Protein AF-A0A9P0LHA5-F1 (afdb_monomer)

Foldseek 3Di:
DDDDPDDDPDPPDDPPPPPPPPDPPPDDDPPPPPVPDDPCPVPPDVLLVVLVVQQVVCVVPPPPSVVVLVPDDPVSNVVNVVSCVVNVHDRD

Secondary structure (DSSP, 8-state):
-PPP--PPPP-------------------TT-------TTTT-S-HHHHHHHHHHHHHHHSTTHHHHHHHTS-HHHHHHHHHHHHHTT----

Mean predicted aligned error: 15.55 Å

Structure (mmCIF, N/CA/C/O backbone):
data_AF-A0A9P0LHA5-F1
#
_entry.id   AF-A0A9P0LHA5-F1
#
loop_
_atom_site.group_PDB
_atom_site.id
_atom_site.type_symbol
_atom_site.label_atom_id
_atom_site.label_alt_id
_atom_site.label_comp_id
_atom_site.label_asym_id
_atom_site.label_entity_id
_atom_site.label_seq_id
_atom_site.pdbx_PDB_ins_code
_atom_site.Cartn_x
_atom_site.Cartn_y
_atom_site.Cartn_z
_atom_site.occupancy
_atom_site.B_iso_or_equiv
_atom_site.auth_seq_id
_atom_site.auth_comp_id
_atom_site.auth_asym_id
_atom_site.auth_atom_id
_atom_site.pdbx_PDB_model_num
ATOM 1 N N . MET A 1 1 ? 69.992 12.083 -80.291 1.00 50.00 1 MET A N 1
ATOM 2 C CA . MET A 1 1 ? 69.344 11.430 -79.132 1.00 50.00 1 MET A CA 1
ATOM 3 C C . MET A 1 1 ? 67.953 12.027 -78.983 1.00 50.00 1 MET A C 1
ATOM 5 O O . MET A 1 1 ? 67.830 13.205 -79.306 1.00 50.00 1 MET A O 1
ATOM 9 N N . PRO A 1 2 ? 66.925 11.254 -78.594 1.00 56.81 2 PRO A N 1
ATOM 10 C CA . PRO A 1 2 ? 65.585 11.798 -78.399 1.00 56.81 2 PRO A CA 1
ATOM 11 C C . PRO A 1 2 ? 65.535 12.619 -77.101 1.00 56.81 2 PRO A C 1
ATOM 13 O O . PRO A 1 2 ? 66.317 12.370 -76.184 1.00 56.81 2 PRO A O 1
ATOM 16 N N . VAL A 1 3 ? 64.665 13.627 -77.069 1.00 61.06 3 VAL A N 1
ATOM 17 C CA . VAL A 1 3 ? 64.404 14.471 -75.893 1.00 61.06 3 VAL A CA 1
ATOM 18 C C . VAL A 1 3 ? 63.536 13.708 -74.892 1.00 61.06 3 VAL A C 1
ATOM 20 O O . VAL A 1 3 ? 62.596 13.028 -75.290 1.00 61.06 3 VAL A O 1
ATOM 23 N N . ASP A 1 4 ? 63.901 13.780 -73.613 1.00 63.25 4 ASP A N 1
ATOM 24 C CA . ASP A 1 4 ? 63.200 13.131 -72.502 1.00 63.25 4 ASP A CA 1
ATOM 25 C C . ASP A 1 4 ? 61.887 13.877 -72.195 1.00 63.25 4 ASP A C 1
ATOM 27 O O . ASP A 1 4 ? 61.911 15.065 -71.873 1.00 63.25 4 ASP A O 1
ATOM 31 N N . GLU A 1 5 ? 60.749 13.190 -72.335 1.00 64.00 5 GLU A N 1
ATOM 32 C CA . GLU A 1 5 ? 59.391 13.691 -72.059 1.00 64.00 5 GLU A CA 1
ATOM 33 C C . GLU A 1 5 ? 58.847 13.155 -70.720 1.00 64.00 5 GLU A C 1
ATOM 35 O O . GLU A 1 5 ? 57.667 12.826 -70.592 1.00 64.00 5 GLU A O 1
ATOM 40 N N . SER A 1 6 ? 59.685 13.029 -69.691 1.00 62.97 6 SER A N 1
ATOM 41 C CA . SER A 1 6 ? 59.193 12.691 -68.353 1.00 62.97 6 SER A CA 1
ATOM 42 C C . SER A 1 6 ? 58.488 13.892 -67.703 1.00 62.97 6 SER A C 1
ATOM 44 O O . SER A 1 6 ? 59.119 14.738 -67.069 1.00 62.97 6 SER A O 1
ATOM 46 N N . THR A 1 7 ? 57.159 13.962 -67.809 1.00 62.28 7 THR A N 1
ATOM 47 C CA . THR A 1 7 ? 56.333 14.850 -66.977 1.00 62.28 7 THR A CA 1
ATOM 48 C C . THR A 1 7 ? 56.306 14.322 -65.541 1.00 62.28 7 THR A C 1
ATOM 50 O O . THR A 1 7 ? 55.861 13.196 -65.311 1.00 62.28 7 THR A O 1
ATOM 53 N N . LEU A 1 8 ? 56.782 15.114 -64.577 1.00 63.41 8 LEU A N 1
ATOM 54 C CA . LEU A 1 8 ? 56.672 14.783 -63.152 1.00 63.41 8 LEU A CA 1
ATOM 55 C C . LEU A 1 8 ? 55.184 14.694 -62.757 1.00 63.41 8 LEU A C 1
ATOM 57 O O . LEU A 1 8 ? 54.416 15.573 -63.152 1.00 63.41 8 LEU A O 1
ATOM 61 N N . PRO A 1 9 ? 54.757 13.645 -62.029 1.00 59.44 9 PRO A N 1
ATOM 62 C CA . PRO A 1 9 ? 53.381 13.549 -61.564 1.00 59.44 9 PRO A CA 1
ATOM 63 C C . PRO A 1 9 ? 53.099 14.658 -60.545 1.00 59.44 9 PRO A C 1
ATOM 65 O O . PRO A 1 9 ? 53.962 14.984 -59.733 1.00 59.44 9 PRO A O 1
ATOM 68 N N . ASP A 1 10 ? 51.898 15.230 -60.632 1.00 60.56 10 ASP A N 1
ATOM 69 C CA . ASP A 1 10 ? 51.416 16.331 -59.794 1.00 60.56 10 ASP A CA 1
ATOM 70 C C . ASP A 1 10 ? 51.598 16.005 -58.300 1.00 60.56 10 ASP A C 1
ATOM 72 O O . ASP A 1 10 ? 51.212 14.921 -57.843 1.00 60.56 10 ASP A O 1
ATOM 76 N N . ASP A 1 11 ? 52.188 16.934 -57.544 1.00 61.25 11 ASP A N 1
ATOM 77 C CA . ASP A 1 11 ? 52.385 16.804 -56.100 1.00 61.25 11 ASP A CA 1
ATOM 78 C C . ASP A 1 11 ? 51.013 16.762 -55.405 1.00 61.25 11 ASP A C 1
ATOM 80 O O . ASP A 1 11 ? 50.400 17.788 -55.102 1.00 61.25 11 ASP A O 1
ATOM 84 N N . HIS A 1 12 ? 50.513 15.556 -55.134 1.00 62.03 12 HIS A N 1
ATOM 85 C CA . HIS A 1 12 ? 49.331 15.333 -54.307 1.00 62.03 12 HIS A CA 1
ATOM 86 C C . HIS A 1 12 ? 49.636 15.696 -52.845 1.00 62.03 12 HIS A C 1
ATOM 88 O O . HIS A 1 12 ? 49.927 14.835 -52.012 1.00 62.03 12 HIS A O 1
ATOM 94 N N . PHE A 1 13 ? 49.5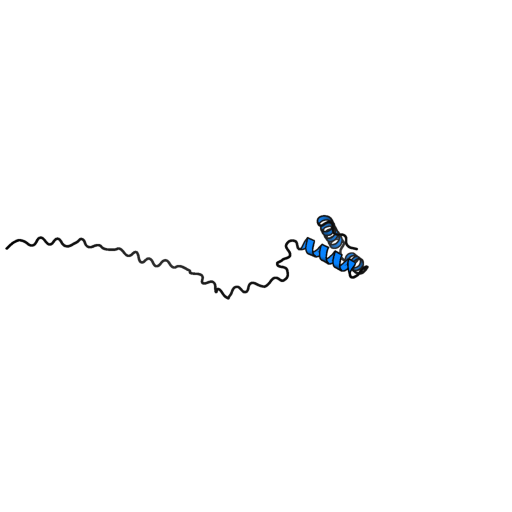50 16.983 -52.514 1.00 62.22 13 PHE A N 1
ATOM 95 C CA . PHE A 1 13 ? 49.517 17.436 -51.128 1.00 62.22 13 PHE A CA 1
ATOM 96 C C . PHE A 1 13 ? 48.197 16.999 -50.486 1.00 62.22 13 PHE A C 1
ATOM 98 O O . PHE A 1 13 ? 47.121 17.485 -50.828 1.00 62.22 13 PHE A O 1
ATOM 105 N N . ILE A 1 14 ? 48.282 16.054 -49.551 1.00 63.59 14 ILE A N 1
ATOM 106 C CA . ILE A 1 14 ? 47.171 15.693 -48.672 1.00 63.59 14 ILE A CA 1
ATOM 107 C C . ILE A 1 14 ? 47.262 16.633 -47.470 1.00 63.59 14 ILE A C 1
ATOM 109 O O . ILE A 1 14 ? 48.125 16.460 -46.610 1.00 63.59 14 ILE A O 1
ATOM 113 N N . GLU A 1 15 ? 46.399 17.646 -47.419 1.00 58.31 15 GLU A N 1
ATOM 114 C CA . GLU A 1 15 ? 46.196 18.443 -46.209 1.00 58.31 15 GLU A CA 1
ATOM 115 C C . GLU A 1 15 ? 45.572 17.535 -45.143 1.00 58.31 15 GLU A C 1
ATOM 117 O O . GLU A 1 15 ? 44.373 17.254 -45.153 1.00 58.31 15 GLU A O 1
ATOM 122 N N . VAL A 1 16 ? 46.406 17.000 -44.250 1.00 63.03 16 VAL A N 1
ATOM 123 C CA . VAL A 1 16 ? 45.923 16.301 -43.059 1.00 63.03 16 VAL A CA 1
ATOM 124 C C . VAL A 1 16 ? 45.449 17.376 -42.090 1.00 63.03 16 VAL A C 1
ATOM 126 O O . VAL A 1 16 ? 46.255 18.055 -41.456 1.00 63.03 16 VAL A O 1
ATOM 129 N N . ASP A 1 17 ? 44.133 17.554 -42.015 1.00 56.78 17 ASP A N 1
ATOM 130 C CA . ASP A 1 17 ? 43.477 18.364 -40.991 1.00 56.78 17 ASP A CA 1
ATOM 131 C C . ASP A 1 17 ? 43.611 17.640 -39.638 1.00 56.78 17 ASP A C 1
ATOM 133 O O . ASP A 1 17 ? 42.707 16.955 -39.162 1.00 56.78 17 ASP A O 1
ATOM 137 N N . ASP A 1 18 ? 44.805 17.721 -39.045 1.00 58.00 18 ASP A N 1
ATOM 138 C CA . ASP A 1 18 ? 45.097 17.254 -37.691 1.00 58.00 18 ASP A CA 1
ATOM 139 C C . ASP A 1 18 ? 44.522 18.264 -36.687 1.00 58.00 18 ASP A C 1
ATOM 141 O O . ASP A 1 18 ? 45.228 18.942 -35.938 1.00 58.00 18 ASP A O 1
ATOM 145 N N . THR A 1 19 ? 43.196 18.386 -36.659 1.00 62.72 19 THR A N 1
ATOM 146 C CA . THR A 1 19 ? 42.496 18.930 -35.499 1.00 62.72 19 THR A CA 1
ATOM 147 C C . THR A 1 19 ? 42.154 17.763 -34.570 1.00 62.72 19 THR A C 1
ATOM 149 O O . THR A 1 19 ? 41.151 17.076 -34.784 1.00 62.72 19 THR A O 1
ATOM 152 N N . PRO A 1 20 ? 42.956 17.490 -33.514 1.00 59.69 20 PRO A N 1
ATOM 153 C CA . PRO A 1 20 ? 42.597 16.486 -32.526 1.00 59.69 20 PRO A CA 1
ATOM 154 C C . PRO A 1 20 ? 41.322 16.957 -31.827 1.00 59.69 20 PRO A C 1
ATOM 156 O O . PRO A 1 20 ? 41.336 17.814 -30.943 1.00 59.69 20 PRO A O 1
ATOM 159 N N . THR A 1 21 ? 40.188 16.410 -32.251 1.00 63.06 21 THR A N 1
ATOM 160 C CA . THR A 1 21 ? 38.916 16.595 -31.566 1.00 63.06 21 THR A CA 1
ATOM 161 C C . THR A 1 21 ? 39.078 15.985 -30.181 1.00 63.06 21 THR A C 1
ATOM 163 O O . THR A 1 21 ? 39.213 14.773 -30.030 1.00 63.06 21 THR A O 1
ATOM 166 N N . PHE A 1 22 ? 39.120 16.832 -29.151 1.00 60.97 22 PHE A N 1
ATOM 167 C CA . PHE A 1 22 ? 39.159 16.397 -27.760 1.00 60.97 22 PHE A CA 1
ATOM 168 C C . PHE A 1 22 ? 37.869 15.625 -27.452 1.00 60.97 22 PHE A C 1
ATOM 170 O O . PHE A 1 22 ? 36.841 16.204 -27.102 1.00 60.97 22 PHE A O 1
ATOM 177 N N . GLN A 1 23 ? 37.894 14.307 -27.640 1.00 65.56 23 GLN A N 1
ATOM 178 C CA . GLN A 1 23 ? 36.791 13.436 -27.271 1.00 65.56 23 GLN A CA 1
ATOM 179 C C . GLN A 1 23 ? 36.878 13.169 -25.770 1.00 65.56 23 GLN A C 1
ATOM 181 O O . GLN A 1 23 ? 37.734 12.422 -25.299 1.00 65.56 23 GLN A O 1
ATOM 186 N N . THR A 1 24 ? 35.969 13.762 -25.000 1.00 61.84 24 THR A N 1
ATOM 187 C CA . THR A 1 24 ? 35.743 13.403 -23.597 1.00 61.84 24 THR A CA 1
ATOM 188 C C . THR A 1 24 ? 35.060 12.035 -23.524 1.00 61.84 24 THR A C 1
ATOM 190 O O . THR A 1 24 ? 33.868 11.912 -23.243 1.00 61.84 24 THR A O 1
ATOM 193 N N . ALA A 1 25 ? 35.813 10.968 -23.800 1.00 66.56 25 ALA A N 1
ATOM 194 C CA . ALA A 1 25 ? 35.337 9.605 -23.625 1.00 66.56 25 ALA A CA 1
ATOM 195 C C . ALA A 1 25 ? 35.118 9.343 -22.126 1.00 66.56 25 ALA A C 1
ATOM 197 O O . ALA A 1 25 ? 36.047 9.071 -21.367 1.00 66.56 25 ALA A O 1
ATOM 198 N N . SER A 1 26 ? 33.869 9.457 -21.677 1.00 63.66 26 SER A N 1
ATOM 199 C CA . SER A 1 26 ? 33.485 9.073 -20.321 1.00 63.66 26 SER A CA 1
ATOM 200 C C . SER A 1 26 ? 33.518 7.548 -20.215 1.00 63.66 26 SER A C 1
ATOM 202 O O . SER A 1 26 ? 32.575 6.868 -20.618 1.00 63.66 26 SER 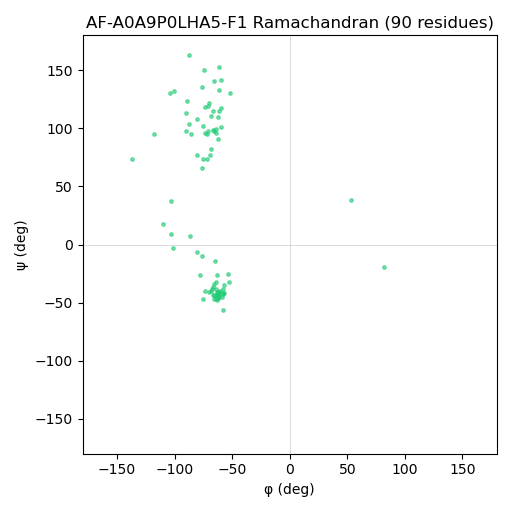A O 1
ATOM 204 N N . ALA A 1 27 ? 34.611 7.000 -19.684 1.00 69.44 27 ALA A N 1
ATOM 205 C CA . ALA A 1 27 ? 34.732 5.576 -19.402 1.00 69.44 27 ALA A CA 1
ATOM 206 C C . ALA A 1 27 ? 33.854 5.218 -18.192 1.00 69.44 27 ALA A C 1
ATOM 208 O O . ALA A 1 27 ? 34.252 5.371 -17.037 1.00 69.44 27 ALA A O 1
ATOM 209 N N . LYS A 1 28 ? 32.625 4.755 -18.441 1.00 66.12 28 LYS A N 1
ATOM 210 C CA . LYS A 1 28 ? 31.823 4.112 -17.395 1.00 66.12 28 LYS A CA 1
ATOM 211 C C . LYS A 1 28 ? 32.464 2.762 -17.077 1.00 66.12 28 LYS A C 1
ATOM 213 O O . LYS A 1 28 ? 32.622 1.924 -17.958 1.00 66.12 28 LYS A O 1
ATOM 218 N N . LEU A 1 29 ? 32.843 2.550 -15.819 1.00 73.50 29 LEU A N 1
ATOM 219 C CA . LEU A 1 29 ? 33.358 1.264 -15.357 1.00 73.50 29 LEU A CA 1
ATOM 220 C C . LEU A 1 29 ? 32.228 0.226 -15.414 1.00 73.50 29 LEU A C 1
ATOM 222 O O . LEU A 1 29 ? 31.271 0.325 -14.648 1.00 73.50 29 LEU A O 1
ATOM 226 N N . ASN A 1 30 ? 32.357 -0.791 -16.274 1.00 63.16 30 ASN A N 1
ATOM 227 C CA . ASN A 1 30 ? 31.360 -1.864 -16.427 1.00 63.16 30 ASN A CA 1
ATOM 228 C C . ASN A 1 30 ? 30.992 -2.569 -15.105 1.00 63.16 30 ASN A C 1
ATOM 230 O O . ASN A 1 30 ? 29.8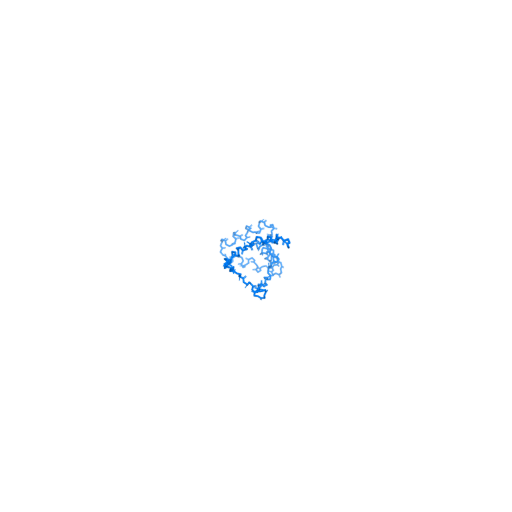91 -3.092 -14.981 1.00 63.16 30 ASN A O 1
ATOM 234 N N . PHE A 1 31 ? 31.886 -2.556 -14.111 1.00 59.62 31 PHE A N 1
ATOM 235 C CA . PHE A 1 31 ? 31.694 -3.197 -12.803 1.00 59.62 31 PHE A CA 1
ATOM 236 C C . PHE A 1 31 ? 31.312 -2.229 -11.672 1.00 59.62 31 PHE A C 1
ATOM 238 O O . PHE A 1 31 ? 31.059 -2.671 -10.557 1.00 59.62 31 PHE A O 1
ATOM 245 N N . ALA A 1 32 ? 31.238 -0.919 -11.935 1.00 62.34 32 ALA A N 1
ATOM 246 C CA . ALA A 1 32 ? 30.749 0.062 -10.959 1.00 62.34 32 ALA A CA 1
ATOM 247 C C . ALA A 1 32 ? 29.221 0.227 -11.003 1.00 62.34 32 ALA A C 1
ATOM 249 O O . ALA A 1 32 ? 28.667 1.101 -10.336 1.00 62.34 32 ALA A O 1
ATOM 250 N N . ASN A 1 33 ? 28.528 -0.609 -11.778 1.00 61.00 33 ASN A N 1
ATOM 251 C CA . ASN A 1 33 ? 27.079 -0.700 -11.735 1.00 61.00 33 ASN A CA 1
ATOM 252 C C . ASN A 1 33 ? 26.702 -1.575 -10.535 1.00 61.00 33 ASN A C 1
ATOM 254 O O . ASN A 1 33 ? 26.408 -2.759 -10.658 1.00 61.00 33 ASN A O 1
ATOM 258 N N . SER A 1 34 ? 26.787 -0.996 -9.337 1.00 65.31 34 SER A N 1
ATOM 259 C CA . SER A 1 34 ? 26.199 -1.602 -8.147 1.00 65.31 34 SER A CA 1
ATOM 260 C C . SER A 1 34 ? 24.693 -1.379 -8.234 1.00 65.31 34 SER A C 1
ATOM 262 O O . SER A 1 34 ? 24.135 -0.481 -7.600 1.00 65.31 34 SER A O 1
ATOM 264 N N . THR A 1 35 ? 24.047 -2.125 -9.134 1.00 70.44 35 THR A N 1
ATOM 265 C CA . THR A 1 35 ? 22.595 -2.175 -9.251 1.00 70.44 35 THR A CA 1
ATOM 266 C C . THR A 1 35 ? 22.100 -2.676 -7.905 1.00 70.44 35 THR A C 1
ATOM 268 O O . THR A 1 35 ? 22.246 -3.853 -7.573 1.00 70.44 35 THR A O 1
ATOM 271 N N . LYS A 1 36 ? 21.624 -1.755 -7.066 1.00 77.44 36 LYS A N 1
ATOM 272 C CA . LYS A 1 36 ? 21.092 -2.107 -5.755 1.00 77.44 36 LYS A CA 1
ATOM 273 C C . LYS A 1 36 ? 19.923 -3.050 -5.997 1.00 77.44 36 LYS A C 1
ATOM 275 O O . LYS A 1 36 ? 18.966 -2.665 -6.659 1.00 77.44 36 LYS A O 1
ATOM 280 N N . ASN A 1 37 ? 20.047 -4.280 -5.509 1.00 84.81 37 ASN A N 1
ATOM 281 C CA . ASN A 1 37 ? 18.969 -5.251 -5.572 1.00 84.81 37 ASN A CA 1
ATOM 282 C C . ASN A 1 37 ? 17.784 -4.691 -4.774 1.00 84.81 37 ASN A C 1
ATOM 284 O O . ASN A 1 37 ? 17.914 -4.462 -3.570 1.00 84.81 37 ASN A O 1
ATOM 288 N N . ASP A 1 38 ? 16.676 -4.410 -5.458 1.00 87.25 38 ASP A N 1
ATOM 289 C CA . ASP A 1 38 ? 15.438 -3.993 -4.813 1.00 87.25 38 ASP A CA 1
ATOM 290 C C . ASP A 1 38 ? 14.608 -5.248 -4.500 1.00 87.25 38 ASP A C 1
ATOM 292 O O . ASP A 1 38 ? 14.135 -5.915 -5.423 1.00 87.25 38 ASP A O 1
ATOM 296 N N . PRO A 1 39 ? 14.400 -5.600 -3.219 1.00 88.00 39 PRO A N 1
AT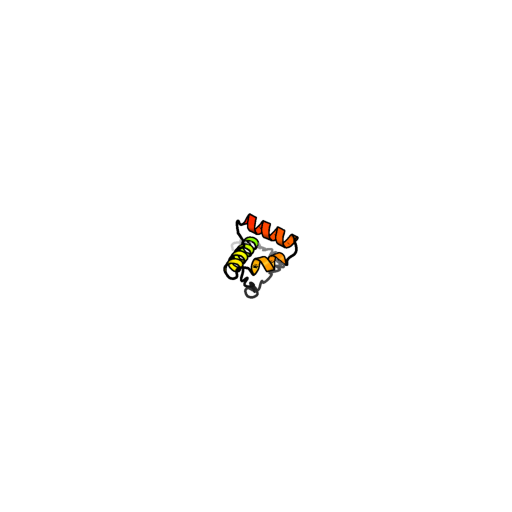OM 297 C CA . PRO A 1 39 ? 13.591 -6.761 -2.860 1.00 88.00 39 PRO A CA 1
ATOM 298 C C . PRO A 1 39 ? 12.114 -6.614 -3.261 1.00 88.00 39 PRO A C 1
ATOM 300 O O . PRO A 1 39 ? 11.376 -7.598 -3.236 1.00 88.00 39 PRO A O 1
ATOM 303 N N . LEU A 1 40 ? 11.667 -5.401 -3.603 1.00 89.44 40 LEU A N 1
ATOM 304 C CA . LEU A 1 40 ? 10.302 -5.087 -4.013 1.00 89.44 40 LEU A CA 1
ATOM 305 C C . LEU A 1 40 ? 10.197 -4.734 -5.502 1.00 89.44 40 LEU A C 1
ATOM 307 O O . LEU A 1 40 ? 9.172 -4.197 -5.910 1.00 89.44 40 LEU A O 1
ATOM 311 N N . GLU A 1 41 ? 11.189 -5.081 -6.330 1.00 88.69 41 GLU A N 1
ATOM 312 C CA . GLU A 1 41 ? 11.189 -4.792 -7.776 1.00 88.69 41 GLU A CA 1
ATOM 313 C C . GLU A 1 41 ? 9.911 -5.285 -8.489 1.00 88.69 41 GLU A C 1
ATOM 315 O O . GLU A 1 41 ? 9.408 -4.647 -9.411 1.00 88.69 41 GLU A O 1
ATOM 320 N N . ALA A 1 42 ? 9.326 -6.393 -8.020 1.00 89.50 42 ALA A N 1
ATOM 321 C CA . ALA A 1 42 ? 8.086 -6.951 -8.563 1.00 89.50 42 ALA A CA 1
ATOM 322 C C . ALA A 1 42 ? 6.804 -6.189 -8.154 1.00 89.50 42 ALA A C 1
ATOM 324 O O . ALA A 1 42 ? 5.721 -6.479 -8.670 1.00 89.50 42 ALA A O 1
ATOM 325 N N . VAL A 1 43 ? 6.882 -5.245 -7.212 1.00 93.38 43 VAL A N 1
ATOM 326 C CA . VAL A 1 43 ? 5.725 -4.495 -6.708 1.00 93.38 43 VAL A CA 1
ATOM 327 C C . VAL A 1 43 ? 5.459 -3.288 -7.606 1.00 93.38 43 VAL A C 1
ATOM 329 O O . VAL A 1 43 ? 6.010 -2.209 -7.412 1.00 93.38 43 VAL A O 1
ATOM 332 N N . SER A 1 44 ? 4.554 -3.454 -8.570 1.00 90.81 44 SER A N 1
ATOM 333 C CA . SER A 1 44 ? 4.147 -2.372 -9.478 1.00 90.81 44 SER A CA 1
ATOM 334 C C . SER A 1 44 ? 3.240 -1.329 -8.811 1.00 90.81 44 SER A C 1
ATOM 336 O O . SER A 1 44 ? 3.401 -0.131 -9.030 1.00 90.81 44 SER A O 1
ATOM 338 N N . GLU A 1 45 ? 2.297 -1.767 -7.968 1.00 94.94 45 GLU A N 1
ATOM 339 C CA . GL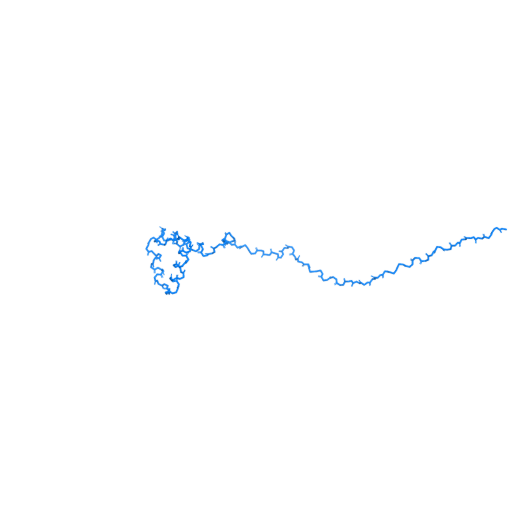U A 1 45 ? 1.353 -0.895 -7.258 1.00 94.94 45 GLU A CA 1
ATOM 340 C C . GLU A 1 45 ? 1.526 -1.009 -5.733 1.00 94.94 45 GLU A C 1
ATOM 342 O O . GLU A 1 45 ? 0.909 -1.868 -5.089 1.00 94.94 45 GLU A O 1
ATOM 347 N N . PRO A 1 46 ? 2.309 -0.112 -5.100 1.00 93.88 46 PRO A N 1
ATOM 348 C CA . PRO A 1 46 ? 2.630 -0.215 -3.675 1.00 93.88 46 PRO A CA 1
ATOM 349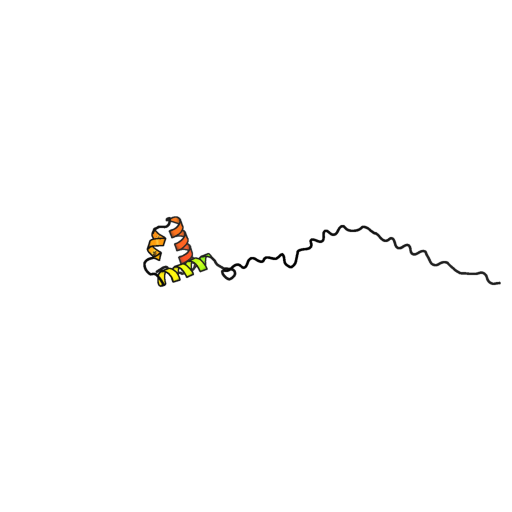 C C . PRO A 1 46 ? 1.395 -0.079 -2.779 1.00 93.88 46 PRO A C 1
ATOM 351 O O . PRO A 1 46 ? 1.306 -0.715 -1.731 1.00 93.88 46 PRO A O 1
ATOM 354 N N . ARG A 1 47 ? 0.397 0.709 -3.201 1.00 95.31 47 ARG A N 1
ATOM 355 C CA . ARG A 1 47 ? -0.858 0.866 -2.449 1.00 95.31 47 ARG A CA 1
ATOM 356 C C . ARG A 1 47 ? -1.690 -0.413 -2.464 1.00 95.31 47 ARG A C 1
ATOM 358 O O . ARG A 1 47 ? -2.258 -0.757 -1.434 1.00 95.31 47 ARG A O 1
ATOM 365 N N . GLN A 1 48 ? -1.744 -1.106 -3.604 1.00 95.31 48 GLN A N 1
ATOM 366 C CA . GLN A 1 48 ? -2.428 -2.393 -3.718 1.00 95.31 48 GLN A CA 1
ATOM 367 C C . GLN A 1 48 ? -1.720 -3.441 -2.861 1.00 95.31 48 GLN A C 1
ATOM 369 O O . GLN A 1 48 ? -2.361 -4.131 -2.071 1.00 95.31 48 GLN A O 1
ATOM 374 N N . PHE A 1 49 ? -0.390 -3.508 -2.965 1.00 95.69 49 PHE A N 1
ATOM 375 C CA . PHE A 1 49 ? 0.427 -4.417 -2.169 1.00 95.69 49 PHE A CA 1
ATOM 376 C C . PHE A 1 49 ? 0.227 -4.192 -0.666 1.00 95.69 49 PHE A C 1
ATOM 378 O O . PHE A 1 49 ? 0.051 -5.155 0.080 1.00 95.69 49 PHE A O 1
ATOM 385 N N . LEU A 1 50 ? 0.164 -2.934 -0.220 1.00 95.38 50 LEU A N 1
ATOM 386 C CA . LEU A 1 50 ? -0.120 -2.590 1.171 1.00 95.38 50 LEU A CA 1
ATOM 387 C C . LEU A 1 50 ? -1.469 -3.151 1.638 1.00 95.38 50 LEU A C 1
ATOM 389 O O . LEU A 1 50 ? -1.511 -3.898 2.614 1.00 95.38 50 LEU A O 1
ATOM 393 N N . VAL A 1 51 ? -2.572 -2.820 0.955 1.00 95.94 51 VAL A N 1
ATOM 394 C CA . VAL A 1 51 ? -3.910 -3.251 1.401 1.00 95.94 51 VAL A CA 1
ATOM 395 C C . VAL A 1 51 ? -4.080 -4.769 1.335 1.00 95.94 51 VAL A C 1
ATOM 397 O O . VAL A 1 51 ? -4.710 -5.350 2.218 1.00 95.94 51 VAL A O 1
ATOM 400 N N . GLN A 1 52 ? -3.453 -5.429 0.356 1.00 94.69 52 GLN A N 1
ATOM 401 C CA . GLN A 1 52 ? -3.462 -6.885 0.235 1.00 94.69 52 GLN A CA 1
ATOM 402 C C . GLN A 1 52 ? -2.770 -7.550 1.432 1.00 94.69 52 GLN A C 1
ATOM 404 O O . GLN A 1 52 ? -3.329 -8.461 2.042 1.00 94.69 52 GLN A O 1
ATOM 409 N N . ASN A 1 53 ? -1.582 -7.066 1.806 1.00 94.56 53 ASN A N 1
ATOM 410 C CA . ASN A 1 53 ? -0.845 -7.587 2.958 1.00 94.56 53 ASN A CA 1
ATOM 411 C C . ASN A 1 53 ? -1.562 -7.295 4.278 1.00 94.56 53 ASN A C 1
ATOM 413 O O . ASN A 1 53 ? -1.582 -8.152 5.158 1.00 94.56 53 ASN A O 1
ATOM 417 N N . LEU A 1 54 ? -2.205 -6.132 4.411 1.00 94.56 54 LEU A N 1
ATOM 418 C CA . LEU A 1 54 ? -3.026 -5.828 5.583 1.00 94.56 54 LEU A CA 1
ATOM 419 C C . LEU A 1 54 ? -4.225 -6.777 5.696 1.00 94.56 54 LEU A C 1
ATOM 421 O O . LEU A 1 54 ? -4.498 -7.266 6.786 1.00 94.56 54 LEU A O 1
ATOM 425 N N . SER A 1 55 ? -4.899 -7.113 4.594 1.00 93.69 55 SER A N 1
ATOM 426 C CA . SER A 1 55 ? -5.984 -8.107 4.614 1.00 93.69 55 SER A CA 1
ATOM 427 C C . SER A 1 55 ? -5.480 -9.493 5.035 1.00 93.69 55 SER A C 1
ATOM 429 O O . SER A 1 55 ? -6.092 -10.151 5.878 1.00 93.69 55 SER A O 1
ATOM 431 N N . THR A 1 56 ? -4.318 -9.918 4.529 1.00 94.12 56 THR A N 1
ATOM 432 C CA . THR A 1 56 ? -3.660 -11.165 4.958 1.00 94.12 56 THR A CA 1
ATOM 433 C C . THR A 1 56 ? -3.292 -11.134 6.446 1.00 94.12 56 THR A C 1
ATOM 435 O O . THR A 1 56 ? -3.497 -12.119 7.161 1.00 94.12 56 THR A O 1
ATOM 438 N N . LEU A 1 57 ? -2.801 -9.997 6.946 1.00 92.88 57 LEU A N 1
ATOM 439 C CA . LEU A 1 57 ? -2.488 -9.815 8.361 1.00 92.88 57 LEU A CA 1
ATOM 440 C C . LEU A 1 57 ? -3.749 -9.907 9.233 1.00 92.88 57 LEU A C 1
ATOM 442 O O . LEU A 1 57 ? -3.734 -10.640 10.216 1.00 92.88 57 LEU A O 1
ATOM 446 N N . GLY A 1 58 ? -4.842 -9.241 8.850 1.00 92.62 58 GLY A N 1
ATOM 447 C CA . GLY A 1 58 ? -6.124 -9.314 9.564 1.00 92.62 58 GLY A CA 1
ATOM 448 C C . GLY A 1 58 ? -6.656 -10.746 9.661 1.00 92.62 58 GLY A C 1
ATOM 449 O O . GLY A 1 58 ? -7.045 -11.199 10.734 1.00 92.62 58 GLY A O 1
ATOM 450 N N . ARG A 1 59 ? -6.541 -11.521 8.573 1.00 91.44 59 ARG A N 1
ATOM 451 C CA . ARG A 1 59 ? -6.930 -12.943 8.552 1.00 91.44 59 ARG A CA 1
ATOM 452 C C . ARG A 1 59 ? -6.041 -13.837 9.414 1.00 91.44 59 ARG A C 1
ATOM 454 O O . ARG A 1 59 ? -6.544 -14.775 10.022 1.00 91.44 59 ARG A O 1
ATOM 461 N N . SER A 1 60 ? -4.732 -13.586 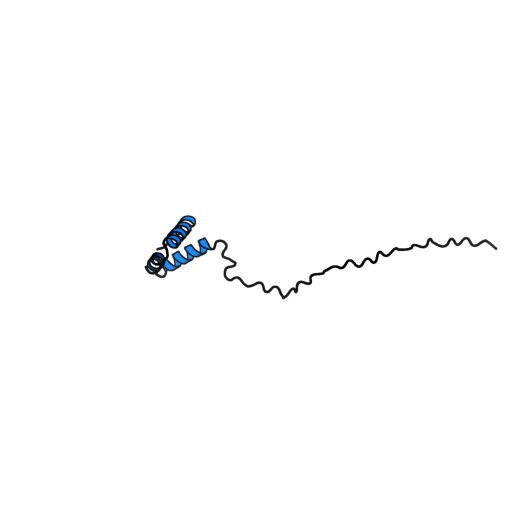9.444 1.00 93.19 60 SER A N 1
ATOM 462 C CA . SER A 1 60 ? -3.796 -14.394 10.244 1.00 93.19 60 SER A CA 1
ATOM 463 C C . SER A 1 60 ? -3.827 -14.047 11.735 1.00 93.19 60 SER A C 1
ATOM 465 O O . SER A 1 60 ? -3.513 -14.898 12.564 1.00 93.19 60 SER A O 1
ATOM 467 N N . GLN A 1 61 ? -4.203 -12.813 12.086 1.00 90.12 61 GLN A N 1
ATOM 468 C CA . GLN A 1 61 ? -4.270 -12.313 13.461 1.00 90.12 61 GLN A CA 1
ATOM 469 C C . GLN A 1 61 ? -5.555 -11.490 13.680 1.00 90.12 61 GLN A C 1
ATOM 471 O O . GLN A 1 61 ? -5.491 -10.256 13.783 1.00 90.12 61 GLN A O 1
ATOM 476 N N . PRO A 1 62 ? -6.724 -12.153 13.765 1.00 87.56 62 PRO A N 1
ATOM 477 C CA . PRO A 1 62 ? -8.006 -11.470 13.905 1.00 87.56 62 PRO A CA 1
ATOM 478 C C . PRO A 1 62 ? -8.058 -10.614 15.178 1.00 87.56 62 PRO A C 1
ATOM 480 O O . PRO A 1 62 ? -7.522 -10.979 16.224 1.00 87.56 62 PRO A O 1
ATOM 483 N N . GLY A 1 63 ? -8.684 -9.438 15.083 1.00 86.44 63 GLY A N 1
ATOM 484 C CA . GLY A 1 63 ? -8.858 -8.491 16.196 1.00 86.44 63 GLY A CA 1
ATOM 485 C C . GLY A 1 63 ? -7.656 -7.580 16.490 1.00 86.44 63 GLY A C 1
ATOM 486 O O . GLY A 1 63 ? -7.825 -6.497 17.059 1.00 86.44 63 GLY A O 1
ATOM 487 N N . ARG A 1 64 ? -6.445 -7.937 16.040 1.00 89.75 64 ARG A N 1
ATOM 488 C CA . ARG A 1 64 ? -5.255 -7.090 16.227 1.00 89.75 64 ARG A CA 1
ATOM 489 C C . ARG A 1 64 ? -5.252 -5.890 15.285 1.00 89.75 64 ARG A C 1
ATOM 491 O O . ARG A 1 64 ? -5.004 -4.764 15.714 1.00 89.75 64 ARG A O 1
ATOM 498 N N . LEU A 1 65 ? -5.526 -6.130 14.004 1.00 91.50 65 LEU A N 1
ATOM 499 C CA . LEU A 1 65 ? -5.454 -5.104 12.966 1.00 91.50 65 LEU A CA 1
ATOM 500 C C . LEU A 1 65 ? -6.457 -3.950 13.178 1.00 91.50 65 LEU A C 1
ATOM 502 O O . LEU A 1 65 ? -6.016 -2.801 13.118 1.00 91.50 65 LEU A O 1
ATOM 506 N N . PRO A 1 66 ? -7.745 -4.192 13.504 1.00 90.94 66 PRO A N 1
ATOM 507 C CA . PRO A 1 66 ? -8.693 -3.109 13.780 1.00 90.94 66 PRO A CA 1
ATOM 508 C C . PRO A 1 66 ? -8.231 -2.184 14.913 1.00 90.94 66 PRO A C 1
ATOM 510 O O . PRO A 1 66 ? -8.297 -0.965 14.776 1.00 90.94 66 PRO A O 1
ATOM 513 N N . THR A 1 67 ? -7.677 -2.759 15.985 1.00 91.62 67 THR A N 1
ATOM 514 C CA . THR A 1 67 ? -7.145 -2.011 17.136 1.00 91.62 67 THR A CA 1
ATOM 515 C C . THR A 1 67 ? -5.949 -1.135 16.750 1.00 91.62 67 THR A C 1
ATOM 517 O O . THR A 1 67 ? -5.791 -0.018 17.240 1.00 91.62 67 THR A O 1
ATOM 520 N N . LEU A 1 68 ? -5.075 -1.612 15.861 1.00 92.44 68 LEU A N 1
ATOM 521 C CA . LEU A 1 68 ? -3.946 -0.814 15.374 1.00 92.44 68 LEU A CA 1
ATOM 522 C C . LEU A 1 68 ? -4.417 0.333 14.476 1.00 92.44 68 LEU A C 1
ATOM 524 O O . LEU A 1 68 ? -3.931 1.453 14.616 1.00 92.44 68 LEU A O 1
ATOM 528 N N . ILE A 1 69 ? -5.392 0.076 13.601 1.00 93.00 69 ILE A N 1
ATOM 529 C CA . ILE A 1 69 ? -5.969 1.099 12.723 1.00 93.00 69 ILE A CA 1
ATOM 530 C C . ILE A 1 69 ? -6.659 2.185 13.553 1.00 93.00 69 ILE A C 1
ATOM 532 O O . ILE A 1 69 ? -6.425 3.366 13.306 1.00 93.00 69 ILE A O 1
ATOM 536 N N . SER A 1 70 ? -7.435 1.823 14.578 1.00 91.88 70 SER A N 1
ATOM 537 C CA . SER A 1 70 ? -8.124 2.803 15.428 1.00 91.88 70 SER A CA 1
ATOM 538 C C . SER A 1 70 ? -7.173 3.714 16.209 1.00 91.88 70 SER A C 1
ATOM 540 O O . SER A 1 70 ? -7.541 4.837 16.532 1.00 91.88 70 SER A O 1
ATOM 542 N N . ASN A 1 71 ? -5.949 3.254 16.490 1.00 95.12 71 ASN A N 1
ATOM 543 C CA . ASN A 1 71 ? -4.914 4.047 17.160 1.00 95.12 71 ASN A CA 1
ATOM 544 C C . ASN A 1 71 ? -4.169 5.016 16.220 1.00 95.12 71 ASN A C 1
ATOM 546 O O . ASN A 1 71 ? -3.361 5.818 16.684 1.00 95.12 71 ASN A O 1
ATOM 550 N N . THR A 1 72 ? -4.411 4.959 14.906 1.00 94.31 72 THR A N 1
ATOM 551 C CA . THR A 1 72 ? -3.838 5.920 13.947 1.00 94.31 72 THR A CA 1
ATOM 552 C C . THR A 1 72 ? -4.704 7.170 13.795 1.00 94.31 72 THR A C 1
ATOM 554 O O . THR A 1 72 ? -5.875 7.177 14.169 1.00 94.31 72 THR A O 1
ATOM 55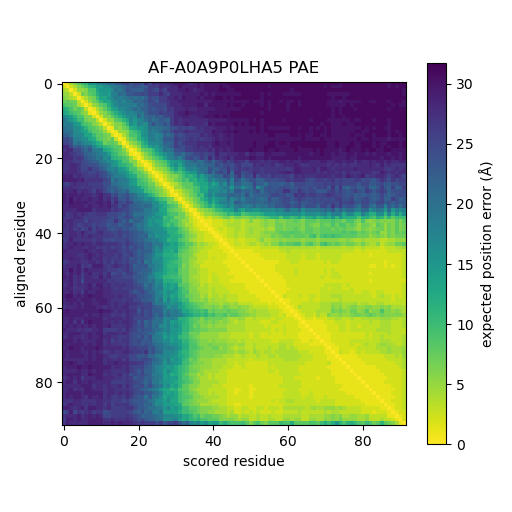7 N N . SER A 1 73 ? -4.140 8.244 13.231 1.00 96.75 73 SER A N 1
ATOM 558 C CA . SER A 1 73 ? -4.875 9.491 12.995 1.00 96.75 73 SER A CA 1
ATOM 559 C C . SER A 1 73 ? -6.063 9.296 12.044 1.00 96.75 73 SER A C 1
ATOM 561 O O . SER A 1 73 ? -6.045 8.437 11.159 1.00 96.75 73 SER A O 1
ATOM 563 N N . ALA A 1 74 ? -7.087 10.142 12.188 1.00 94.94 74 ALA A N 1
ATOM 564 C CA . ALA A 1 74 ? -8.290 10.092 11.354 1.00 94.94 74 ALA A CA 1
ATOM 565 C C . ALA A 1 74 ? -7.981 10.211 9.848 1.00 94.94 74 ALA A C 1
ATOM 567 O O . ALA A 1 74 ? -8.611 9.545 9.026 1.00 94.94 74 ALA A O 1
ATOM 568 N N . ASP A 1 75 ? -6.969 11.001 9.477 1.00 96.62 75 ASP A N 1
ATOM 569 C CA . ASP A 1 75 ? -6.525 11.111 8.086 1.00 96.62 75 ASP A CA 1
ATOM 570 C C . ASP A 1 75 ? -5.926 9.811 7.553 1.00 96.62 75 ASP A C 1
ATOM 572 O O . ASP A 1 75 ? -6.261 9.396 6.442 1.00 96.62 75 ASP A O 1
ATOM 576 N N . CYS A 1 76 ? -5.093 9.130 8.345 1.00 94.50 76 CYS A N 1
ATOM 577 C CA . CYS A 1 76 ? -4.538 7.833 7.965 1.00 94.50 76 CYS A CA 1
ATOM 578 C C . CYS A 1 76 ? -5.647 6.798 7.759 1.00 94.50 76 CYS A C 1
ATOM 580 O O . CYS A 1 76 ? -5.629 6.072 6.766 1.00 94.50 76 CYS A O 1
ATOM 582 N N . GLN A 1 77 ? -6.641 6.770 8.649 1.00 95.00 77 GLN A N 1
ATOM 583 C CA . GLN A 1 77 ? -7.793 5.874 8.527 1.00 95.00 77 GLN A CA 1
ATOM 584 C C . GLN A 1 77 ? -8.586 6.152 7.243 1.00 95.00 77 GLN A C 1
ATOM 586 O O . GLN A 1 77 ? -8.905 5.224 6.500 1.00 95.00 77 GLN A O 1
ATOM 591 N N . ARG A 1 78 ? -8.845 7.428 6.930 1.00 95.88 78 ARG A N 1
ATOM 592 C CA . ARG A 1 78 ? -9.545 7.840 5.705 1.00 95.88 78 ARG A CA 1
ATOM 593 C C . ARG A 1 78 ? -8.776 7.449 4.443 1.00 95.88 78 ARG A C 1
ATOM 595 O O . ARG A 1 78 ? -9.366 6.904 3.513 1.00 95.88 78 ARG A O 1
ATOM 602 N N . ILE A 1 79 ? -7.468 7.702 4.401 1.00 96.12 79 ILE A N 1
ATOM 603 C CA . ILE A 1 79 ? -6.612 7.338 3.260 1.00 96.12 79 ILE A CA 1
ATOM 604 C C . ILE A 1 79 ? -6.575 5.816 3.085 1.00 96.12 79 ILE A C 1
ATOM 606 O O . ILE A 1 79 ? -6.715 5.311 1.970 1.00 96.12 79 ILE A O 1
ATOM 610 N N . LEU A 1 80 ? -6.448 5.071 4.184 1.00 95.12 80 LEU A N 1
ATOM 611 C CA . LEU A 1 80 ? -6.449 3.613 4.152 1.00 95.12 80 LEU A CA 1
ATOM 612 C C . LEU A 1 80 ? -7.777 3.063 3.616 1.00 95.12 80 LEU A C 1
ATOM 614 O O . LEU A 1 80 ? -7.766 2.180 2.759 1.00 95.12 80 LEU A O 1
ATOM 618 N N . GLN A 1 81 ? -8.910 3.616 4.056 1.00 94.31 81 GLN A N 1
ATOM 619 C CA . GLN A 1 81 ? -10.232 3.263 3.531 1.00 94.31 81 GLN A CA 1
ATOM 620 C C . GLN A 1 81 ? -10.353 3.558 2.031 1.00 94.31 81 GLN A C 1
ATOM 622 O O . GLN A 1 81 ? -10.885 2.732 1.294 1.00 94.31 81 GLN A O 1
ATOM 627 N N . GLN A 1 82 ? -9.811 4.683 1.552 1.00 96.44 82 GLN A N 1
ATOM 628 C CA . GLN A 1 82 ? -9.783 5.000 0.119 1.00 96.44 82 GLN A CA 1
ATOM 629 C C . GLN A 1 82 ? -8.978 3.973 -0.683 1.00 96.44 82 GLN A C 1
ATOM 631 O O . GLN A 1 82 ? -9.408 3.567 -1.762 1.00 96.44 82 GLN A O 1
ATOM 636 N N . TYR A 1 83 ? -7.831 3.519 -0.170 1.00 96.81 83 TYR A N 1
ATOM 637 C CA . TYR A 1 83 ? -7.046 2.473 -0.831 1.00 96.81 83 TYR A CA 1
ATOM 638 C C . TYR A 1 83 ? -7.787 1.137 -0.834 1.00 96.81 83 TYR A C 1
ATOM 640 O O . TYR A 1 83 ? -7.856 0.482 -1.871 1.00 96.81 83 TYR A O 1
ATOM 648 N N . CYS A 1 84 ? -8.404 0.767 0.288 1.00 95.06 84 CYS A N 1
ATOM 649 C CA . CYS A 1 84 ? -9.217 -0.443 0.386 1.00 95.06 84 CYS A CA 1
ATOM 650 C C . CYS A 1 84 ? -10.375 -0.418 -0.623 1.00 95.06 84 CYS A C 1
ATOM 652 O O . CYS A 1 84 ? -10.558 -1.381 -1.362 1.00 95.06 84 CYS A O 1
ATOM 654 N N . ALA A 1 85 ? -11.087 0.708 -0.733 1.00 95.81 85 ALA A N 1
ATOM 655 C CA . ALA A 1 85 ? -12.163 0.891 -1.704 1.00 95.81 85 ALA A CA 1
ATOM 656 C C . ALA A 1 85 ? -11.657 0.828 -3.154 1.00 95.81 85 ALA A C 1
ATOM 658 O O . ALA A 1 85 ? -12.236 0.123 -3.976 1.00 95.81 85 ALA A O 1
ATOM 659 N N . LYS A 1 86 ? -10.541 1.505 -3.465 1.00 96.62 86 LYS A N 1
ATOM 660 C CA . LYS 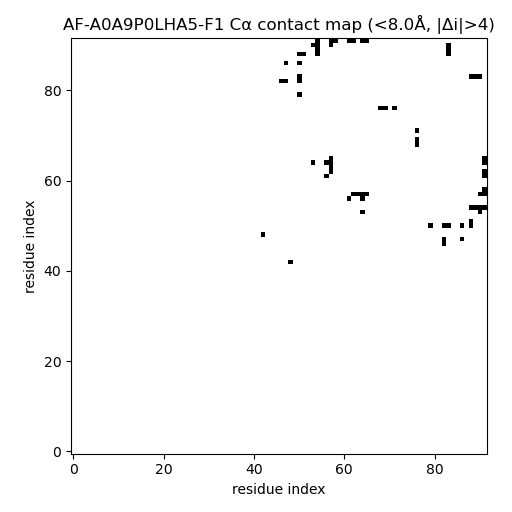A 1 86 ? -9.946 1.522 -4.811 1.00 96.62 86 LYS A CA 1
ATOM 661 C C . LYS A 1 86 ? -9.586 0.121 -5.312 1.00 96.62 86 LYS A C 1
ATOM 663 O O . LYS A 1 86 ? -9.756 -0.158 -6.493 1.00 96.62 86 LYS A O 1
ATOM 668 N N . PHE A 1 87 ? -9.087 -0.741 -4.429 1.00 96.19 87 PHE A N 1
ATOM 669 C CA . PHE A 1 87 ? -8.652 -2.096 -4.781 1.00 96.19 87 PHE A CA 1
ATOM 670 C C . PHE A 1 87 ? -9.649 -3.188 -4.364 1.00 96.19 87 PHE A C 1
ATOM 672 O O . PHE A 1 87 ? -9.331 -4.367 -4.472 1.00 96.19 87 PHE A O 1
ATOM 679 N N . SER A 1 88 ? -10.855 -2.814 -3.913 1.00 94.06 88 SER A N 1
ATOM 680 C CA . SER A 1 88 ? -11.907 -3.739 -3.456 1.00 94.06 88 SER A CA 1
ATOM 681 C C . SER A 1 88 ? -11.442 -4.738 -2.383 1.00 94.06 88 SER A C 1
ATOM 683 O O . SER A 1 88 ? -11.845 -5.901 -2.375 1.00 94.06 88 SER A O 1
ATOM 685 N N . VAL A 1 89 ? -10.588 -4.286 -1.461 1.00 93.88 89 VAL A N 1
ATOM 686 C CA . VAL A 1 89 ? -10.060 -5.100 -0.360 1.00 93.88 89 VAL A CA 1
ATOM 687 C C . VAL A 1 89 ? -10.821 -4.792 0.923 1.00 93.88 89 VAL A C 1
ATOM 689 O O . VAL A 1 89 ? -10.982 -3.632 1.290 1.00 93.88 89 VAL A O 1
ATOM 692 N N . GLN A 1 90 ? -11.250 -5.835 1.634 1.00 89.44 90 GLN A N 1
ATOM 693 C CA . GLN A 1 90 ? -11.836 -5.712 2.969 1.00 89.44 90 GLN A CA 1
ATOM 694 C C . GLN A 1 90 ? -10.822 -6.152 4.031 1.00 89.44 90 GLN A C 1
ATOM 696 O O . GLN A 1 90 ? -10.197 -7.215 3.919 1.00 89.44 90 GLN A O 1
ATOM 701 N N . LEU A 1 91 ? -10.648 -5.305 5.046 1.00 86.62 91 LEU A N 1
ATOM 702 C CA . LEU A 1 91 ? -9.876 -5.616 6.245 1.00 86.62 91 LEU A CA 1
ATOM 703 C C . LEU A 1 91 ? -10.839 -6.246 7.258 1.00 86.62 91 LEU A C 1
ATOM 705 O O . LEU A 1 91 ? -11.875 -5.652 7.552 1.00 86.62 91 LEU A O 1
ATOM 709 N N . VAL A 1 92 ? -10.512 -7.455 7.721 1.00 74.44 92 VAL A N 1
ATOM 710 C CA . VAL A 1 92 ? -11.318 -8.271 8.649 1.00 74.44 92 VAL A CA 1
ATOM 711 C C . VAL A 1 92 ? -10.606 -8.381 9.989 1.00 74.44 92 VAL A C 1
ATOM 713 O O . VAL A 1 92 ? -9.352 -8.435 9.967 1.00 74.44 92 VAL A O 1
#

Radius of gyration: 37.53 Å; Cα contacts (8 Å, |Δi|>4): 35; chains: 1; bounding box: 82×33×96 Å

Solvent-accessible surface area (backbone atoms only — not comparable to full-atom values): 6168 Å² total; per-residue (Å²): 133,85,82,87,81,80,76,78,77,79,84,80,78,76,84,76,82,83,69,82,74,85,73,84,76,78,81,75,59,86,82,72,67,75,73,74,83,58,95,58,72,85,58,85,52,64,68,56,54,49,48,54,52,49,26,53,46,10,70,76,40,68,73,51,48,63,57,56,52,70,73,46,55,71,66,58,49,52,53,50,49,52,48,21,60,76,65,74,49,70,79,84

pLDDT: mean 80.99, std 15.17, range [50.0, 96.81]

Nearest PDB structures (foldseek):
  6zu3-assembly1_A  TM=3.687E-01  e=7.165E+00  Caldibacillus thermoamylovorans

Organism: Acanthoscelides obtectus (NCBI:txid200917)

Sequence (92 aa):
MPVDESTLPDDHFIEVDDTPTFQTASAKLNFANSTKNDPLEAVSEPRQFLVQNLSTLGRSQPGRLPTLISNTSADCQRILQQYCAKFSVQLV

InterPro domains:
  IPR005043 Exportin-2, C-terminal [PF03378] (2-83)
  IPR011989 Armadillo-like helical [G3DSA:1.25.10.10] (3-87)